Protein AF-A4V6W0-F1 (afdb_monomer_lite)

Structure (mmCIF, N/CA/C/O backbone):
data_AF-A4V6W0-F1
#
_entry.id   AF-A4V6W0-F1
#
loop_
_atom_site.group_PDB
_atom_site.id
_atom_site.type_symbol
_atom_site.label_atom_id
_atom_site.label_alt_id
_atom_site.label_comp_id
_atom_site.label_asym_id
_atom_site.label_entity_id
_atom_site.label_seq_id
_atom_site.pdbx_PDB_ins_code
_atom_site.Cartn_x
_atom_site.Cartn_y
_atom_site.Cartn_z
_atom_site.occupancy
_atom_site.B_iso_or_equiv
_atom_site.auth_seq_id
_atom_site.auth_comp_id
_atom_site.auth_asym_id
_atom_site.auth_atom_id
_atom_site.pdbx_PDB_model_num
ATOM 1 N N . MET A 1 1 ? 1.706 -52.912 -5.224 1.00 43.47 1 MET A N 1
ATOM 2 C CA . MET A 1 1 ? 2.266 -51.653 -5.755 1.00 43.47 1 MET A CA 1
ATOM 3 C C . MET A 1 1 ? 1.336 -50.528 -5.342 1.00 43.47 1 MET A C 1
ATOM 5 O O . MET A 1 1 ? 0.243 -50.449 -5.876 1.00 43.47 1 MET A O 1
ATOM 9 N N . TRP A 1 2 ? 1.715 -49.748 -4.331 1.00 37.03 2 TRP A N 1
ATOM 10 C CA . TRP A 1 2 ? 0.945 -48.593 -3.864 1.00 37.03 2 TRP A CA 1
ATOM 11 C C . TRP A 1 2 ? 1.655 -47.335 -4.356 1.00 37.03 2 TRP A C 1
ATOM 13 O O . TRP A 1 2 ? 2.766 -47.038 -3.924 1.00 37.03 2 TRP A O 1
ATOM 23 N N . THR A 1 3 ? 1.052 -46.632 -5.308 1.00 39.41 3 THR A N 1
ATOM 24 C CA . THR A 1 3 ? 1.526 -45.324 -5.761 1.00 39.41 3 THR A CA 1
ATOM 25 C C . THR A 1 3 ? 1.080 -44.274 -4.752 1.00 39.41 3 THR A C 1
ATOM 27 O O . THR A 1 3 ? -0.070 -43.840 -4.766 1.00 39.41 3 THR A O 1
ATOM 30 N N . ASN A 1 4 ? 1.996 -43.873 -3.869 1.00 40.19 4 ASN A N 1
ATOM 31 C CA . ASN A 1 4 ? 1.857 -42.661 -3.071 1.00 40.19 4 ASN A CA 1
ATOM 32 C C . ASN A 1 4 ? 1.902 -41.460 -4.026 1.00 40.19 4 ASN A C 1
ATOM 34 O O . ASN A 1 4 ? 2.975 -40.999 -4.412 1.00 40.19 4 ASN A O 1
ATOM 38 N N . GLN A 1 5 ? 0.733 -40.968 -4.439 1.00 42.72 5 GLN A N 1
ATOM 39 C CA . GLN A 1 5 ? 0.620 -39.644 -5.040 1.00 42.72 5 GLN A CA 1
ATOM 40 C C . GLN A 1 5 ? 0.857 -38.612 -3.935 1.00 42.72 5 GLN A C 1
ATOM 42 O O . GLN A 1 5 ? -0.051 -38.264 -3.179 1.00 42.72 5 GLN A O 1
ATOM 47 N N . MET A 1 6 ? 2.100 -38.139 -3.827 1.00 39.53 6 MET A N 1
ATOM 48 C CA . MET A 1 6 ? 2.385 -36.887 -3.137 1.00 39.53 6 MET A CA 1
ATOM 49 C C . MET A 1 6 ? 1.597 -35.787 -3.845 1.00 39.53 6 MET A C 1
ATOM 51 O O . MET A 1 6 ? 1.823 -35.501 -5.021 1.00 39.53 6 MET A O 1
ATOM 55 N N . ARG A 1 7 ? 0.635 -35.195 -3.135 1.00 40.84 7 ARG A N 1
ATOM 56 C CA . ARG A 1 7 ? 0.020 -33.942 -3.568 1.00 40.84 7 ARG A CA 1
ATOM 57 C C . ARG A 1 7 ? 1.113 -32.871 -3.567 1.00 40.84 7 ARG A C 1
ATOM 59 O O . ARG A 1 7 ? 1.885 -32.831 -2.607 1.00 40.84 7 ARG A O 1
ATOM 66 N N . PRO A 1 8 ? 1.193 -32.003 -4.585 1.00 39.22 8 PRO A N 1
ATOM 67 C CA . PRO A 1 8 ? 2.054 -30.840 -4.491 1.00 39.22 8 PRO A CA 1
ATOM 68 C C . PRO A 1 8 ? 1.569 -29.988 -3.315 1.00 39.22 8 PRO A C 1
ATOM 70 O O . PRO A 1 8 ? 0.385 -29.651 -3.227 1.00 39.22 8 PRO A O 1
ATOM 73 N N . PHE A 1 9 ? 2.488 -29.681 -2.399 1.00 37.94 9 PHE A N 1
ATOM 74 C CA . PHE A 1 9 ? 2.323 -28.590 -1.452 1.00 37.94 9 PHE A CA 1
ATOM 75 C C . PHE A 1 9 ? 1.941 -27.352 -2.269 1.00 37.94 9 PHE A C 1
ATOM 77 O O . PHE A 1 9 ? 2.711 -26.903 -3.117 1.00 37.94 9 PHE A O 1
ATOM 84 N N . ARG A 1 10 ? 0.729 -26.829 -2.057 1.00 35.62 10 ARG A N 1
ATOM 85 C CA . ARG A 1 10 ? 0.439 -25.440 -2.400 1.00 35.62 10 ARG A CA 1
ATOM 86 C C . ARG A 1 10 ? 1.380 -24.624 -1.530 1.00 35.62 10 ARG A C 1
ATOM 88 O O . ARG A 1 10 ? 1.158 -24.527 -0.329 1.00 35.62 10 ARG A O 1
ATOM 95 N N . THR A 1 11 ? 2.450 -24.110 -2.119 1.00 38.56 11 THR A N 1
ATOM 96 C CA . THR A 1 11 ? 3.189 -23.001 -1.533 1.00 38.56 11 THR A CA 1
ATOM 97 C C . THR A 1 11 ? 2.177 -21.871 -1.410 1.00 38.56 11 THR A C 1
ATOM 99 O O . THR A 1 11 ? 1.743 -21.310 -2.416 1.00 38.56 11 THR A O 1
ATOM 102 N N . GLU A 1 12 ? 1.694 -21.633 -0.196 1.00 42.03 12 GLU A N 1
ATOM 103 C CA . GLU A 1 12 ? 0.979 -20.411 0.128 1.00 42.03 12 GLU A CA 1
ATOM 104 C C . GLU A 1 12 ? 1.931 -19.268 -0.214 1.00 42.03 12 GLU A C 1
ATOM 106 O O . GLU A 1 12 ? 2.945 -19.073 0.449 1.00 42.03 12 GLU A O 1
ATOM 111 N N . ILE A 1 13 ? 1.641 -18.546 -1.294 1.00 39.81 13 ILE A N 1
ATOM 112 C CA . ILE A 1 13 ? 2.232 -17.233 -1.538 1.00 39.81 13 ILE A CA 1
ATOM 113 C C . ILE A 1 13 ? 1.480 -16.274 -0.605 1.00 39.81 13 ILE A C 1
ATOM 115 O O . ILE A 1 13 ? 0.678 -15.459 -1.042 1.00 39.81 13 ILE A O 1
ATOM 119 N N . SER A 1 14 ? 1.644 -16.452 0.704 1.00 58.53 14 SER A N 1
ATOM 120 C CA . SER A 1 14 ? 1.633 -15.303 1.600 1.00 58.53 14 SER A CA 1
ATOM 121 C C . SER A 1 14 ? 3.066 -14.796 1.606 1.00 58.53 14 SER A C 1
ATOM 123 O O . SER A 1 14 ?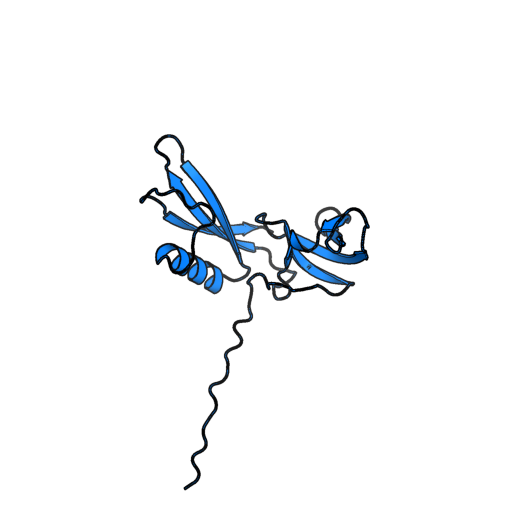 3.994 -15.596 1.505 1.00 58.53 14 SER A O 1
ATOM 125 N N . MET A 1 15 ? 3.212 -13.477 1.606 1.00 48.41 15 MET A N 1
ATOM 126 C CA . MET A 1 15 ? 4.209 -12.712 2.352 1.00 48.41 15 MET A CA 1
ATOM 127 C C . MET A 1 15 ? 4.352 -11.354 1.652 1.00 48.41 15 MET A C 1
ATOM 129 O O . MET A 1 15 ? 4.963 -11.261 0.592 1.00 48.41 15 MET A O 1
ATOM 133 N N . SER A 1 16 ? 3.787 -10.305 2.272 1.00 57.94 16 SER A N 1
ATOM 134 C CA . SER A 1 16 ? 4.069 -8.866 2.052 1.00 57.94 16 SER A CA 1
ATOM 135 C C . SER A 1 16 ? 3.342 -8.046 0.964 1.00 57.94 16 SER A C 1
ATOM 137 O O . SER A 1 16 ? 3.661 -6.863 0.806 1.00 57.94 16 SER A O 1
ATOM 139 N N . ALA A 1 17 ? 2.360 -8.600 0.248 1.00 61.75 17 ALA A N 1
ATOM 140 C CA . ALA A 1 17 ? 1.488 -7.827 -0.650 1.00 61.75 17 ALA A CA 1
ATOM 141 C C . ALA A 1 17 ? 0.164 -7.434 0.031 1.00 61.75 17 ALA A C 1
ATOM 143 O O . ALA A 1 17 ? -0.232 -8.047 1.023 1.00 61.75 17 ALA A O 1
ATOM 144 N N . HIS A 1 18 ? -0.540 -6.434 -0.515 1.00 77.00 18 HIS A N 1
ATOM 145 C CA . HIS A 1 18 ? -1.909 -6.148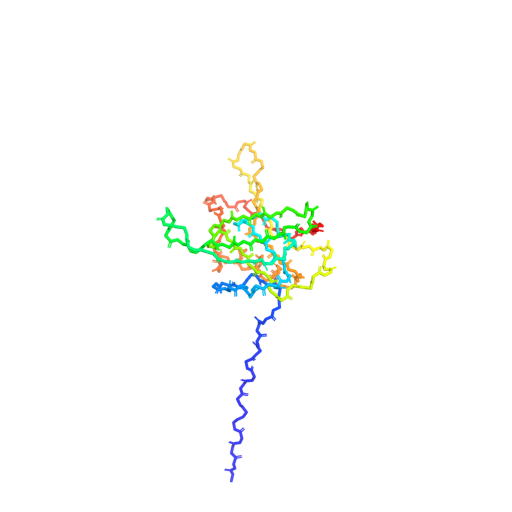 -0.079 1.00 77.00 18 HIS A CA 1
ATOM 146 C C . HIS A 1 18 ? -2.796 -7.383 -0.282 1.00 77.00 18 HIS A C 1
ATOM 148 O O . HIS A 1 18 ? -2.667 -8.079 -1.293 1.00 77.00 18 HIS A O 1
ATOM 154 N N . ILE A 1 19 ? -3.715 -7.637 0.649 1.00 76.50 19 ILE A N 1
ATOM 155 C CA . ILE A 1 19 ? -4.671 -8.744 0.528 1.00 76.50 19 ILE A CA 1
ATOM 156 C C . ILE A 1 19 ? -6.031 -8.182 0.092 1.00 76.50 19 ILE A C 1
ATOM 158 O O . ILE A 1 19 ? -6.642 -7.429 0.856 1.00 76.50 19 ILE A O 1
ATOM 162 N N . PRO A 1 20 ? -6.523 -8.522 -1.117 1.00 75.62 20 PRO A N 1
ATOM 163 C CA . PRO A 1 20 ? -7.864 -8.145 -1.551 1.00 75.62 20 PRO A CA 1
ATOM 164 C C . PRO A 1 20 ? -8.930 -8.681 -0.594 1.00 75.62 20 PRO A C 1
ATOM 166 O O . PRO A 1 20 ? -8.795 -9.785 -0.069 1.00 75.62 2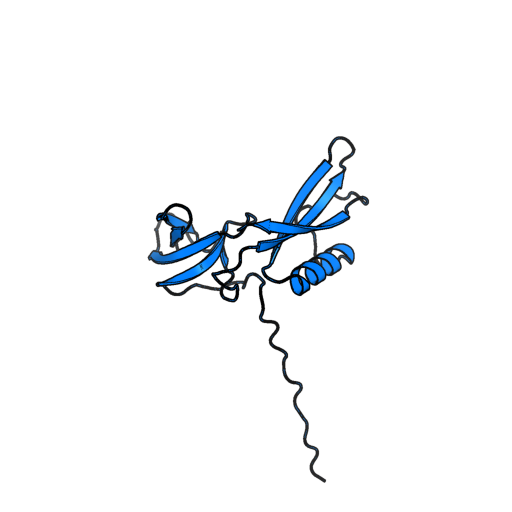0 PRO A O 1
ATOM 169 N N . ASP A 1 21 ? -9.987 -7.900 -0.377 1.00 81.56 21 ASP A N 1
ATOM 170 C CA . ASP A 1 21 ? -11.138 -8.255 0.467 1.00 81.56 21 ASP A CA 1
ATOM 171 C C . ASP A 1 21 ? -10.803 -8.577 1.938 1.00 81.56 21 ASP A C 1
ATOM 173 O O . ASP A 1 21 ? -11.652 -9.076 2.682 1.00 81.56 21 ASP A O 1
ATOM 177 N N . TYR A 1 22 ? -9.582 -8.275 2.397 1.00 89.81 22 TYR A N 1
ATOM 178 C CA . TYR A 1 22 ? -9.227 -8.429 3.800 1.00 89.81 22 TYR A CA 1
ATOM 179 C C . TYR A 1 22 ? -9.954 -7.389 4.649 1.00 89.81 22 TYR A C 1
ATOM 181 O O . TYR A 1 22 ? -9.810 -6.185 4.448 1.00 89.81 22 TYR A O 1
ATOM 189 N N . ARG A 1 23 ? -10.704 -7.868 5.642 1.00 93.69 23 ARG A N 1
ATOM 190 C CA . ARG A 1 23 ? -11.349 -7.037 6.657 1.00 93.69 23 ARG A CA 1
ATOM 191 C C . ARG A 1 23 ? -10.620 -7.226 7.990 1.00 93.69 23 ARG A C 1
ATOM 193 O O . ARG A 1 23 ? -10.806 -8.275 8.611 1.00 93.69 23 ARG A O 1
ATOM 200 N N . PRO A 1 24 ? -9.817 -6.248 8.443 1.00 95.38 24 PRO A N 1
ATOM 201 C CA . PRO A 1 24 ? -9.138 -6.345 9.729 1.00 95.38 24 PRO A CA 1
ATOM 202 C C . PRO A 1 24 ? -10.112 -6.591 10.905 1.00 95.38 24 PRO A C 1
ATOM 204 O O . PRO A 1 24 ? -11.243 -6.098 10.903 1.00 95.38 24 PRO A O 1
ATOM 207 N N . PRO A 1 25 ? -9.721 -7.343 11.945 1.00 96.56 25 PRO A N 1
ATOM 208 C CA . PRO A 1 25 ? -10.436 -7.352 13.206 1.00 96.56 25 PRO A CA 1
ATOM 209 C C . PRO A 1 25 ? -10.174 -6.059 13.991 1.00 96.56 25 PRO A C 1
ATOM 211 O O . PRO A 1 25 ? -9.084 -5.487 13.952 1.00 96.56 25 PRO A O 1
ATOM 214 N N . VAL A 1 26 ? -11.172 -5.633 14.768 1.00 97.69 26 VAL A N 1
ATOM 215 C CA . VAL A 1 26 ? -11.008 -4.547 15.746 1.00 97.69 26 VAL A CA 1
ATOM 216 C C . VAL A 1 26 ? -9.919 -4.928 16.752 1.00 97.69 26 VAL A C 1
ATOM 218 O O . VAL A 1 26 ? -9.885 -6.055 17.246 1.00 97.69 26 VAL A O 1
ATOM 221 N N . GLY A 1 27 ? -9.030 -3.984 17.044 1.00 97.00 27 GLY A N 1
ATOM 222 C CA . GLY A 1 27 ? -7.849 -4.163 17.881 1.00 97.00 27 GLY A CA 1
ATOM 223 C C . GLY A 1 27 ? -6.600 -4.624 17.125 1.00 97.00 27 GLY A C 1
ATOM 224 O O . GLY A 1 27 ? -5.529 -4.662 17.729 1.00 97.00 27 GLY A O 1
ATOM 225 N N . GLN A 1 28 ? -6.686 -4.957 15.830 1.00 97.12 28 GLN A N 1
ATOM 226 C CA . GLN A 1 28 ? -5.491 -5.259 15.041 1.00 97.12 28 GLN A CA 1
ATOM 227 C C . GLN A 1 28 ? -4.712 -3.979 14.735 1.00 97.12 28 GLN A C 1
ATOM 229 O O . GLN A 1 28 ? -5.278 -2.990 14.267 1.00 97.12 28 GLN A O 1
ATOM 234 N N . THR A 1 29 ? -3.398 -4.045 14.932 1.00 97.00 29 THR A N 1
ATOM 235 C CA . THR A 1 29 ? -2.448 -3.068 14.402 1.00 97.00 29 THR A CA 1
ATOM 236 C C . THR A 1 29 ? -1.802 -3.638 13.147 1.00 97.00 29 THR A C 1
ATOM 238 O O . THR A 1 29 ? -1.298 -4.761 13.180 1.00 97.00 29 THR A O 1
ATOM 241 N N . LEU A 1 30 ? -1.841 -2.894 12.044 1.00 96.75 30 LEU A N 1
ATOM 242 C CA . LEU A 1 30 ? -1.274 -3.311 10.762 1.00 96.75 30 LEU A CA 1
ATOM 243 C C . LEU A 1 30 ? -0.903 -2.100 9.895 1.00 96.75 30 LEU A C 1
ATOM 245 O O . LEU A 1 30 ? -1.304 -0.973 10.186 1.00 96.75 30 LEU A O 1
ATOM 249 N N . PHE A 1 31 ? -0.183 -2.342 8.801 1.00 96.69 31 PHE A N 1
ATOM 250 C CA . PHE A 1 31 ? 0.014 -1.331 7.766 1.00 96.69 31 PHE A CA 1
ATOM 251 C C . PHE A 1 31 ? -1.213 -1.224 6.857 1.00 96.69 31 PHE A C 1
ATOM 253 O O . PHE A 1 31 ? -1.753 -2.229 6.385 1.00 96.69 31 PHE A O 1
ATOM 260 N N . MET A 1 32 ? -1.624 0.007 6.576 1.00 95.44 32 MET A N 1
ATOM 261 C CA . MET A 1 32 ? -2.748 0.345 5.712 1.00 95.44 32 MET A CA 1
ATOM 262 C C . MET A 1 32 ? -2.341 1.468 4.757 1.00 95.44 32 MET A C 1
ATOM 264 O O . MET A 1 32 ? -1.741 2.448 5.179 1.00 95.44 32 MET A O 1
ATOM 268 N N . GLY A 1 33 ? -2.668 1.336 3.473 1.00 93.50 33 GLY A N 1
ATOM 269 C CA . GLY A 1 33 ? -2.486 2.393 2.473 1.00 93.50 33 GLY A CA 1
ATOM 270 C C . GLY A 1 33 ? -3.834 2.921 2.002 1.00 93.50 33 GLY A C 1
ATOM 271 O O . GLY A 1 33 ? -4.736 2.131 1.719 1.00 93.50 33 GLY A O 1
ATOM 272 N N . HIS A 1 34 ? -3.981 4.241 1.909 1.00 91.56 34 HIS A N 1
ATOM 273 C CA . HIS A 1 34 ? -5.156 4.857 1.299 1.00 91.56 34 HIS A CA 1
ATOM 274 C C . HIS A 1 34 ? -4.975 4.879 -0.218 1.00 91.56 34 HIS A C 1
ATOM 276 O O . HIS A 1 34 ? -4.057 5.506 -0.728 1.00 91.56 34 HIS A O 1
ATOM 282 N N . MET A 1 35 ? -5.840 4.182 -0.952 1.00 86.56 35 MET A N 1
ATOM 283 C CA . MET A 1 35 ? -5.789 4.031 -2.404 1.00 86.56 35 MET A CA 1
ATOM 284 C C . MET A 1 35 ? -4.412 3.558 -2.891 1.00 86.56 35 MET A C 1
ATOM 286 O O . MET A 1 35 ? -4.116 2.362 -2.949 1.00 86.56 35 MET A O 1
ATOM 290 N N . ASN A 1 36 ? -3.582 4.510 -3.287 1.00 83.75 36 ASN A N 1
ATOM 291 C CA . ASN A 1 36 ? -2.285 4.311 -3.899 1.00 83.75 36 ASN A CA 1
ATOM 292 C C . ASN A 1 36 ? -1.168 5.002 -3.131 1.00 83.75 36 ASN A C 1
ATOM 294 O O . ASN A 1 36 ? -0.041 4.954 -3.595 1.00 83.75 36 ASN A O 1
ATOM 298 N N . ASP A 1 37 ? -1.500 5.606 -1.996 1.00 90.19 37 ASP A N 1
ATOM 299 C CA . ASP A 1 37 ? -0.563 6.289 -1.130 1.00 90.19 37 ASP A CA 1
ATOM 300 C C . ASP A 1 37 ? 0.288 5.262 -0.375 1.00 90.19 37 ASP A C 1
ATOM 302 O O . ASP A 1 37 ? -0.100 4.095 -0.187 1.00 90.19 37 ASP A O 1
ATOM 306 N N . GLN A 1 38 ? 1.440 5.728 0.095 1.00 93.94 38 GLN A N 1
ATOM 307 C CA . GLN A 1 38 ? 2.343 4.949 0.923 1.00 93.94 38 GLN A CA 1
ATOM 308 C C . GLN A 1 38 ? 1.615 4.363 2.154 1.00 93.94 38 GLN A C 1
ATOM 310 O O . GLN A 1 38 ? 0.862 5.077 2.828 1.00 93.94 38 GLN A O 1
ATOM 315 N N . PRO A 1 39 ? 1.813 3.070 2.478 1.00 95.12 39 PRO A N 1
ATOM 316 C CA . PRO A 1 39 ? 1.228 2.472 3.669 1.00 95.12 39 PRO A CA 1
ATOM 317 C C . PRO A 1 39 ? 1.771 3.092 4.958 1.00 95.12 39 PRO A C 1
ATOM 319 O O . PRO A 1 39 ? 2.968 3.333 5.078 1.00 95.12 39 PRO A O 1
ATOM 322 N N . TYR A 1 40 ? 0.904 3.249 5.953 1.00 94.81 40 TYR A N 1
ATOM 323 C CA . TYR A 1 40 ? 1.248 3.712 7.296 1.00 94.81 40 TYR A CA 1
ATOM 324 C C . TYR A 1 40 ? 0.618 2.811 8.361 1.00 94.81 40 TYR A C 1
ATOM 326 O O . TYR A 1 40 ? -0.347 2.085 8.104 1.00 94.81 40 TYR A O 1
ATOM 334 N N . LEU A 1 41 ? 1.196 2.821 9.562 1.00 96.06 41 LEU A N 1
ATOM 335 C CA . LEU A 1 41 ? 0.750 1.966 10.657 1.00 96.06 41 LEU A CA 1
ATOM 336 C C . LEU A 1 41 ? -0.524 2.527 11.301 1.00 96.06 41 LEU A C 1
ATOM 338 O O . LEU A 1 41 ? -0.586 3.705 11.671 1.00 96.06 41 LEU A O 1
ATOM 342 N N . VAL A 1 42 ? -1.530 1.671 11.464 1.00 97.31 42 VAL A N 1
ATOM 343 C CA . VAL A 1 42 ? -2.801 2.014 12.109 1.00 97.31 42 VAL A CA 1
ATOM 344 C C . VAL A 1 42 ? -3.223 0.945 13.101 1.00 97.31 42 VAL A C 1
ATOM 346 O O . VAL A 1 42 ? -2.887 -0.227 12.938 1.00 97.31 42 VAL A O 1
ATOM 349 N N . SER A 1 43 ? -4.016 1.339 14.094 1.00 97.75 43 SER A N 1
ATOM 350 C CA . SER A 1 43 ? -4.782 0.420 14.933 1.00 97.75 43 SER A CA 1
ATOM 351 C C . SER A 1 43 ? -6.263 0.535 14.601 1.00 97.75 43 SER A C 1
ATOM 353 O O . SER A 1 43 ? -6.822 1.629 14.625 1.00 97.75 43 SER A O 1
ATOM 355 N N . VAL A 1 44 ? -6.906 -0.581 14.274 1.00 97.88 44 VAL A N 1
ATOM 356 C CA . VAL A 1 44 ? -8.327 -0.610 13.915 1.00 97.88 44 VAL A CA 1
ATOM 357 C C . VAL A 1 44 ? -9.172 -0.527 15.177 1.00 97.88 44 VAL A C 1
ATOM 359 O O . VAL A 1 44 ? -9.074 -1.384 16.054 1.00 97.88 44 VAL A O 1
ATOM 362 N N . THR A 1 45 ? -10.024 0.487 15.273 1.00 97.69 45 THR A N 1
ATOM 363 C CA . THR A 1 45 ? -10.804 0.777 16.483 1.00 97.69 45 THR A CA 1
ATOM 364 C C . THR A 1 45 ? -12.268 0.384 16.353 1.00 97.69 45 THR A C 1
ATOM 366 O O . THR A 1 45 ? -12.915 0.120 17.367 1.00 97.69 45 THR A O 1
ATOM 369 N N . GLY A 1 46 ? -12.793 0.275 15.133 1.00 97.69 46 GLY A N 1
ATOM 370 C CA . GLY A 1 46 ? -14.208 0.003 14.948 1.00 97.69 46 GLY A CA 1
ATOM 371 C C . GLY A 1 46 ? -14.649 -0.070 13.497 1.00 97.69 46 GLY A C 1
ATOM 372 O O . GLY A 1 46 ? -13.870 0.097 12.560 1.00 97.69 46 GLY A O 1
ATOM 373 N N . TYR A 1 47 ? -15.940 -0.338 13.346 1.00 97.31 47 TYR A N 1
ATOM 374 C CA . TYR A 1 47 ? -16.647 -0.316 12.077 1.00 97.31 47 TYR A CA 1
ATOM 375 C C . TYR A 1 47 ? -18.059 0.191 12.316 1.00 97.31 47 TYR A C 1
ATOM 377 O O . TYR A 1 47 ? -18.695 -0.180 13.307 1.00 97.31 47 TYR A O 1
ATOM 385 N N . HIS A 1 48 ? -18.582 0.971 11.380 1.00 95.44 48 HIS A N 1
ATOM 386 C CA . HIS A 1 48 ? -19.984 1.360 11.393 1.00 95.44 48 HIS A CA 1
ATOM 387 C C . HIS A 1 48 ? -20.547 1.439 9.974 1.00 95.44 48 HIS A C 1
ATOM 389 O O . HIS A 1 48 ? -19.825 1.518 8.982 1.00 95.44 48 HIS A O 1
ATOM 395 N N . HIS A 1 49 ? -21.873 1.405 9.878 1.00 94.25 49 HIS A N 1
ATOM 396 C CA . HIS A 1 49 ? -22.580 1.709 8.641 1.00 94.25 49 HIS A CA 1
ATOM 397 C C . HIS A 1 49 ? -23.173 3.109 8.754 1.00 94.25 49 HIS A C 1
ATOM 399 O O . HIS A 1 49 ? -23.996 3.369 9.631 1.00 94.25 49 HIS A O 1
ATOM 405 N N . ASP A 1 50 ? -22.759 4.001 7.860 1.00 88.31 50 ASP A N 1
ATOM 406 C CA . ASP A 1 50 ? -23.359 5.321 7.710 1.00 88.31 50 ASP A CA 1
ATOM 407 C C . ASP A 1 50 ? -24.362 5.274 6.546 1.00 88.31 50 ASP A C 1
ATOM 409 O O . ASP A 1 50 ? -23.965 4.953 5.425 1.00 88.31 50 ASP A O 1
ATOM 413 N N . PRO A 1 51 ? -25.647 5.610 6.764 1.00 91.56 51 PRO A N 1
ATOM 414 C CA . PRO A 1 51 ? -26.679 5.568 5.726 1.00 91.56 51 PRO A CA 1
ATOM 415 C C . PRO A 1 51 ? -26.386 6.407 4.472 1.00 91.56 51 PRO A C 1
ATOM 417 O O . PRO A 1 51 ? -27.035 6.217 3.445 1.00 91.56 51 PRO A O 1
ATOM 420 N N . ARG A 1 52 ? -25.453 7.362 4.548 1.00 91.56 52 ARG A N 1
ATOM 421 C CA . ARG A 1 52 ? -25.041 8.209 3.419 1.00 91.56 52 ARG A CA 1
ATOM 422 C C . ARG A 1 52 ? -24.100 7.490 2.456 1.00 91.56 52 ARG A C 1
ATOM 424 O O . ARG A 1 52 ? -23.971 7.922 1.312 1.00 91.56 52 ARG A O 1
ATOM 431 N N . PHE A 1 53 ? -23.455 6.414 2.899 1.00 88.62 53 PHE A N 1
ATOM 432 C CA . PHE A 1 53 ? -22.496 5.649 2.115 1.00 88.62 53 PHE A CA 1
ATOM 433 C C . PHE A 1 53 ? -23.010 4.228 1.887 1.00 88.62 53 PHE A C 1
ATOM 435 O O . PHE A 1 53 ? -23.670 3.625 2.726 1.00 88.62 53 PHE A O 1
ATOM 442 N N . THR A 1 54 ? -22.704 3.667 0.718 1.00 88.50 54 THR A N 1
ATOM 443 C CA . THR A 1 54 ? -23.096 2.285 0.382 1.00 88.50 54 THR A CA 1
ATOM 444 C C . THR A 1 54 ? -22.148 1.243 0.970 1.00 88.50 54 THR A C 1
ATOM 446 O O . THR A 1 54 ? -22.432 0.047 0.913 1.00 88.50 54 THR A O 1
ATOM 449 N N . LYS A 1 55 ? -21.009 1.690 1.502 1.00 89.50 55 LYS A N 1
ATOM 450 C CA . LYS A 1 55 ? -19.910 0.858 1.983 1.00 89.50 55 LYS A CA 1
ATOM 451 C C . LYS A 1 55 ? -19.742 1.027 3.485 1.00 89.50 55 LYS A C 1
ATOM 453 O O . LYS A 1 55 ? -19.965 2.114 4.022 1.00 89.50 55 LYS A O 1
ATOM 458 N N . GLU A 1 56 ? -19.335 -0.055 4.141 1.00 94.06 56 GLU A N 1
ATOM 459 C CA . GLU A 1 56 ? -18.949 -0.035 5.550 1.00 94.06 56 GLU A CA 1
ATOM 460 C C . GLU A 1 56 ? -17.821 0.981 5.765 1.00 94.06 56 GLU A C 1
ATOM 462 O O . GLU A 1 56 ? -16.901 1.098 4.950 1.00 94.06 56 GLU A O 1
ATOM 467 N N . GLN A 1 57 ? -17.920 1.731 6.857 1.00 95.88 57 GLN A N 1
ATOM 468 C CA . GLN A 1 57 ? -16.877 2.644 7.290 1.00 95.88 57 GLN A CA 1
ATOM 469 C C . GLN A 1 57 ? -15.966 1.914 8.275 1.00 95.88 57 GLN A C 1
ATOM 471 O O . GLN A 1 57 ? -16.448 1.234 9.186 1.00 95.88 57 GLN A O 1
ATOM 476 N N . ILE A 1 58 ? -14.658 2.053 8.084 1.00 97.12 58 ILE A N 1
ATOM 477 C CA . ILE A 1 58 ? -13.641 1.612 9.037 1.00 97.12 58 ILE A CA 1
ATOM 478 C C . ILE A 1 58 ? -13.248 2.790 9.922 1.00 97.12 58 ILE A C 1
ATOM 480 O O . ILE A 1 58 ? -13.022 3.888 9.419 1.00 97.12 58 ILE A O 1
ATOM 484 N N . GLU A 1 59 ? -13.134 2.544 11.223 1.00 97.50 59 GLU A N 1
ATOM 485 C CA . GLU A 1 59 ? -12.558 3.473 12.192 1.00 97.50 59 GLU A CA 1
ATOM 486 C C . GLU A 1 59 ? -11.176 2.972 12.606 1.00 97.50 59 GLU A C 1
ATOM 488 O O . GLU A 1 59 ? -10.981 1.780 12.878 1.00 97.50 59 GLU A O 1
ATOM 493 N N . PHE A 1 60 ? -10.205 3.877 12.649 1.00 97.44 60 PHE A N 1
ATOM 494 C CA . PHE A 1 60 ? -8.833 3.542 13.003 1.00 97.44 60 PHE A CA 1
ATOM 495 C C . PHE A 1 60 ? -8.114 4.717 13.656 1.00 97.44 60 PHE A C 1
ATOM 497 O O . PHE A 1 60 ? -8.455 5.876 13.439 1.00 97.44 60 PHE A O 1
ATOM 504 N N . THR A 1 61 ? -7.080 4.419 14.432 1.00 97.69 61 THR A N 1
ATOM 505 C CA . THR A 1 61 ? -6.131 5.406 14.945 1.00 97.69 61 THR A CA 1
ATOM 506 C C . THR A 1 61 ? -4.829 5.294 14.171 1.00 97.69 61 THR A C 1
ATOM 508 O O . THR A 1 61 ?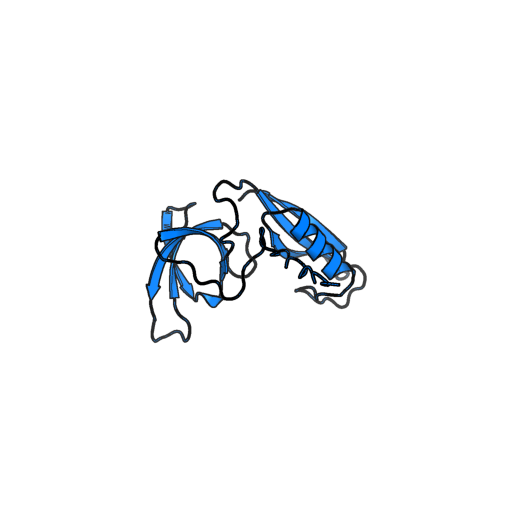 -4.228 4.217 14.148 1.00 97.69 61 THR A O 1
ATOM 511 N N . ALA A 1 62 ? -4.383 6.381 13.541 1.00 93.88 62 ALA A N 1
ATOM 512 C CA . ALA A 1 62 ? -3.089 6.384 12.872 1.00 93.88 62 ALA A CA 1
ATOM 513 C C . ALA A 1 62 ? -1.969 6.509 13.914 1.00 93.88 62 ALA A C 1
ATOM 515 O O . ALA A 1 62 ? -2.031 7.326 14.833 1.00 93.88 62 ALA A O 1
ATOM 516 N N . CYS A 1 63 ? -0.953 5.651 13.828 1.00 88.62 63 CYS A N 1
ATOM 517 C CA . CYS A 1 63 ? 0.090 5.589 14.854 1.00 88.62 63 CYS A CA 1
ATOM 518 C C . CYS A 1 63 ? 1.037 6.799 14.817 1.00 88.62 63 CYS A C 1
ATOM 520 O O . CYS A 1 63 ? 1.696 7.081 15.815 1.00 88.62 63 CYS A O 1
ATOM 522 N N . ASN A 1 64 ? 1.104 7.510 13.689 1.00 86.31 64 ASN A N 1
ATOM 523 C CA . ASN A 1 64 ? 1.957 8.683 13.497 1.00 86.31 64 ASN A CA 1
ATOM 524 C C . ASN A 1 64 ? 1.415 9.950 14.184 1.00 86.31 64 ASN A C 1
ATOM 526 O O . ASN A 1 64 ? 2.206 10.753 14.674 1.00 86.31 64 ASN A O 1
ATOM 530 N N . ASP A 1 65 ? 0.094 10.136 14.233 1.00 89.56 65 ASP A N 1
ATOM 531 C CA . ASP A 1 65 ? -0.555 11.326 14.801 1.00 89.56 65 ASP A CA 1
ATOM 532 C C . ASP A 1 65 ? -1.426 11.030 16.038 1.00 89.56 65 ASP A C 1
ATOM 534 O O . ASP A 1 65 ? -1.833 11.954 16.752 1.00 89.56 65 ASP A O 1
ATOM 538 N N . GLY A 1 66 ? -1.702 9.751 16.315 1.00 90.50 66 GLY A N 1
ATOM 539 C CA . GLY A 1 66 ? -2.569 9.297 17.401 1.00 90.50 66 GLY A CA 1
ATOM 540 C C . GLY A 1 66 ? -4.036 9.709 17.240 1.00 90.50 66 GLY A C 1
ATOM 541 O O . GLY A 1 66 ? -4.811 9.575 18.189 1.00 90.50 66 GLY A O 1
ATOM 542 N N . GLN A 1 67 ? -4.428 10.232 16.077 1.00 92.62 67 GLN A N 1
ATOM 543 C CA . GLN A 1 67 ? -5.776 10.707 15.805 1.00 92.62 67 GLN A CA 1
ATOM 544 C C . GLN A 1 67 ? -6.663 9.575 15.315 1.00 92.62 67 GLN A C 1
ATOM 546 O O . GLN A 1 67 ? -6.220 8.642 14.645 1.00 92.62 67 GLN A O 1
ATOM 551 N N . THR A 1 68 ? -7.945 9.675 15.659 1.00 93.81 68 THR A N 1
ATOM 552 C CA . THR A 1 68 ? -8.965 8.761 15.148 1.00 93.81 68 THR A CA 1
ATOM 553 C C . THR A 1 68 ? -9.484 9.276 13.816 1.00 93.81 68 THR A C 1
ATOM 555 O O . THR A 1 68 ? -9.885 10.433 13.699 1.00 93.81 68 THR A O 1
ATOM 558 N N . HIS A 1 69 ? -9.514 8.386 12.837 1.00 95.06 69 HIS A N 1
ATOM 559 C CA . HIS A 1 69 ? -9.956 8.625 11.475 1.00 95.06 69 HIS A CA 1
ATOM 560 C C . HIS A 1 69 ? -11.072 7.642 11.118 1.00 95.06 69 HIS A C 1
ATOM 562 O O . HIS A 1 69 ? -11.202 6.575 11.722 1.00 95.06 69 HIS A O 1
ATOM 568 N N . SER A 1 70 ? -11.880 8.006 10.123 1.00 94.50 70 SER A N 1
ATOM 569 C CA . SER A 1 70 ? -12.919 7.138 9.569 1.00 94.50 70 SER A CA 1
ATOM 570 C C . SER A 1 70 ? -13.069 7.373 8.073 1.00 94.50 70 SER A C 1
ATOM 572 O O . SER A 1 70 ? -13.086 8.522 7.632 1.00 94.50 70 SER A O 1
ATOM 574 N N . SER A 1 71 ? -13.210 6.302 7.293 1.00 93.94 71 SER A N 1
ATOM 575 C CA . SER A 1 71 ? -13.498 6.378 5.854 1.00 93.94 71 SER A CA 1
ATOM 576 C C . SER A 1 71 ? -14.063 5.052 5.328 1.00 93.94 71 SER A C 1
ATOM 578 O O . SER A 1 71 ? -14.167 4.073 6.068 1.00 93.94 71 SER A O 1
ATOM 580 N N . SER A 1 72 ? -14.437 5.013 4.049 1.00 93.75 72 SER A N 1
ATOM 581 C CA . SER A 1 72 ? -14.982 3.812 3.409 1.00 93.75 72 SER A CA 1
ATOM 582 C C . SER A 1 72 ? -13.898 2.746 3.269 1.00 93.75 72 SER A C 1
ATOM 584 O O . SER A 1 72 ? -12.804 3.027 2.781 1.00 93.75 72 SER A O 1
ATOM 586 N N . ILE A 1 73 ? -14.195 1.522 3.711 1.00 93.12 73 ILE A N 1
ATOM 587 C CA . ILE A 1 73 ? -13.205 0.437 3.800 1.00 93.12 73 ILE A CA 1
ATOM 588 C C . ILE A 1 73 ? -12.586 0.066 2.441 1.00 93.12 73 ILE A C 1
ATOM 590 O O . ILE A 1 73 ? -11.426 -0.327 2.375 1.00 93.12 73 ILE A O 1
ATOM 594 N N . ASP A 1 74 ? -13.335 0.227 1.351 1.00 90.94 74 ASP A N 1
ATOM 595 C CA . ASP A 1 74 ? -12.920 -0.107 -0.015 1.00 90.94 74 ASP A CA 1
ATOM 596 C C . ASP A 1 74 ? -11.908 0.876 -0.619 1.00 90.94 74 ASP A C 1
ATOM 598 O O . ASP A 1 74 ? -11.338 0.602 -1.674 1.00 90.94 74 ASP A O 1
ATOM 602 N N . LEU A 1 75 ? -11.647 1.993 0.060 1.00 92.31 75 LEU A N 1
ATOM 603 C CA . LEU A 1 75 ? -10.582 2.924 -0.301 1.00 92.31 75 LEU A CA 1
ATOM 604 C C . LEU A 1 75 ? -9.217 2.486 0.231 1.00 92.31 75 LEU A C 1
ATOM 606 O O . LEU A 1 75 ? -8.221 3.130 -0.089 1.00 92.31 75 LEU A O 1
ATOM 610 N N . PHE A 1 76 ? -9.138 1.427 1.038 1.00 93.38 76 PHE A N 1
ATOM 611 C CA . PHE A 1 76 ? -7.899 1.023 1.690 1.00 93.38 76 PHE A CA 1
ATOM 612 C C . PHE A 1 76 ? -7.346 -0.298 1.168 1.00 93.38 76 PHE A C 1
ATOM 614 O O . PHE A 1 76 ? -8.067 -1.239 0.840 1.00 93.38 76 PHE A O 1
ATOM 621 N N . LYS A 1 77 ? -6.016 -0.370 1.148 1.00 93.50 77 LYS A N 1
ATOM 622 C CA . LYS A 1 77 ? -5.245 -1.601 0.988 1.00 93.50 77 LYS A CA 1
ATOM 623 C C . LYS A 1 77 ? -4.669 -1.985 2.342 1.00 93.50 77 LYS A C 1
ATOM 625 O O . LYS A 1 77 ? -4.034 -1.159 2.997 1.00 93.50 77 LYS A O 1
ATOM 630 N N . PHE A 1 78 ? -4.857 -3.237 2.738 1.00 94.69 78 PHE A N 1
ATOM 631 C CA . PHE A 1 78 ? -4.392 -3.756 4.022 1.00 94.69 78 PHE A CA 1
ATOM 632 C C . PHE A 1 78 ? -3.238 -4.738 3.831 1.00 94.69 78 PHE A C 1
ATOM 634 O O . PHE A 1 78 ? -3.278 -5.581 2.931 1.00 94.69 78 PHE A O 1
ATOM 641 N N . TYR A 1 79 ? -2.243 -4.653 4.713 1.00 94.94 79 TYR A N 1
ATOM 642 C CA . TYR A 1 79 ? -1.045 -5.493 4.709 1.00 94.94 79 TYR A CA 1
ATOM 643 C C . TYR A 1 79 ? -0.940 -6.244 6.049 1.00 94.94 79 TYR A C 1
ATOM 645 O O . TYR A 1 79 ? -0.101 -5.905 6.883 1.00 94.94 79 TYR A O 1
ATOM 653 N N . PRO A 1 80 ? -1.815 -7.234 6.310 1.00 93.50 80 PRO A N 1
ATOM 654 C CA . PRO A 1 80 ? -1.887 -7.895 7.617 1.00 93.50 80 PRO A CA 1
ATOM 655 C C . PRO A 1 80 ? -0.656 -8.744 7.949 1.00 93.50 80 PRO A C 1
ATOM 657 O O . PRO A 1 80 ? -0.376 -8.961 9.124 1.00 93.50 80 PRO A O 1
ATOM 660 N N . ASP A 1 81 ? 0.078 -9.183 6.926 1.00 91.19 81 ASP A N 1
ATOM 661 C CA . ASP A 1 81 ? 1.285 -10.002 7.069 1.00 91.19 81 ASP A CA 1
ATOM 662 C C . ASP A 1 81 ? 2.572 -9.154 7.101 1.00 91.19 81 ASP A C 1
ATOM 664 O O . ASP A 1 81 ? 3.672 -9.700 7.191 1.00 91.19 81 ASP A O 1
ATOM 668 N N . ALA A 1 82 ? 2.466 -7.823 6.986 1.00 93.19 82 ALA A N 1
ATOM 669 C CA . ALA A 1 82 ? 3.623 -6.939 7.080 1.00 93.19 82 ALA A CA 1
ATOM 670 C C . ALA A 1 82 ? 4.107 -6.847 8.541 1.00 93.19 82 ALA A C 1
ATOM 672 O O . ALA A 1 82 ? 3.290 -6.594 9.433 1.00 93.19 82 ALA A O 1
ATOM 673 N N . PRO A 1 83 ? 5.417 -7.007 8.816 1.00 92.75 83 PRO A N 1
ATOM 674 C CA . PRO A 1 83 ? 5.953 -6.824 10.162 1.00 92.75 83 PRO A CA 1
ATOM 675 C C . PRO A 1 83 ? 5.699 -5.395 10.648 1.00 92.75 83 PRO A C 1
ATOM 677 O O . PRO A 1 83 ? 6.112 -4.451 9.981 1.00 92.75 83 PRO A O 1
ATOM 680 N N . ILE A 1 84 ? 5.036 -5.221 11.794 1.00 93.06 84 ILE A N 1
ATOM 681 C CA . ILE A 1 84 ? 4.651 -3.899 12.335 1.00 93.06 84 ILE A CA 1
ATOM 682 C C . ILE A 1 84 ? 5.842 -2.996 12.692 1.00 93.06 84 ILE A C 1
ATOM 684 O O . ILE A 1 84 ? 5.673 -1.794 12.864 1.00 93.06 84 ILE A O 1
ATOM 688 N N . ASP A 1 85 ? 7.032 -3.575 12.827 1.00 92.44 85 ASP A N 1
ATOM 689 C CA . ASP A 1 85 ? 8.307 -2.908 13.087 1.00 92.44 85 ASP A CA 1
ATOM 690 C C . ASP A 1 85 ? 9.118 -2.645 11.805 1.00 92.44 85 ASP A C 1
ATOM 692 O O . ASP A 1 85 ? 10.274 -2.219 11.874 1.00 92.44 85 ASP A O 1
ATOM 696 N N . SER A 1 86 ? 8.520 -2.880 10.631 1.00 93.44 86 SER A N 1
ATOM 697 C CA . SER A 1 86 ? 9.128 -2.549 9.342 1.00 93.44 86 SER A CA 1
ATOM 698 C C . SER A 1 86 ? 9.437 -1.060 9.274 1.00 93.44 86 SER A C 1
ATOM 700 O O . SER A 1 86 ? 8.556 -0.227 9.448 1.00 93.44 86 SER A O 1
ATOM 702 N N . GLN A 1 87 ? 10.693 -0.734 8.977 1.00 93.81 87 GLN A N 1
ATOM 703 C CA . GLN A 1 87 ? 11.149 0.649 8.786 1.00 93.81 87 GLN A CA 1
ATOM 704 C C . GLN A 1 87 ? 11.089 1.094 7.327 1.00 93.81 87 GLN A C 1
ATOM 706 O O . GLN A 1 87 ? 11.282 2.271 7.033 1.00 93.81 87 GLN A O 1
ATOM 711 N N . PHE A 1 88 ? 10.879 0.146 6.412 1.00 95.00 88 PHE A N 1
ATOM 712 C CA . PHE A 1 88 ? 10.952 0.389 4.983 1.00 95.00 88 PHE A CA 1
ATOM 713 C C . PHE A 1 88 ? 9.823 -0.305 4.234 1.00 95.00 88 PHE A C 1
ATOM 715 O O . PHE A 1 88 ? 9.361 -1.378 4.625 1.00 95.00 88 PHE A O 1
ATOM 722 N N . VAL A 1 89 ? 9.465 0.288 3.102 1.00 96.31 89 VAL A N 1
ATOM 723 C CA . VAL A 1 89 ? 8.5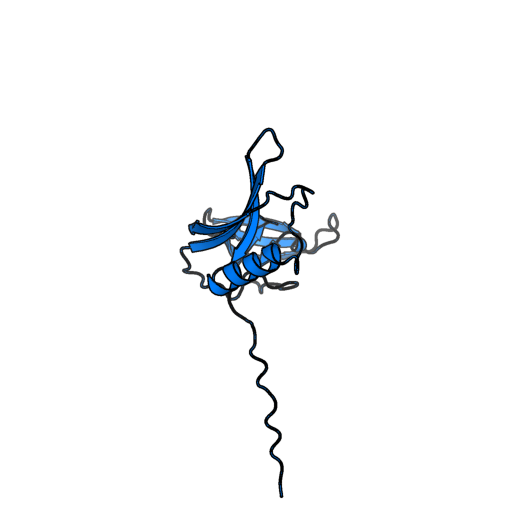89 -0.282 2.084 1.00 96.31 89 VAL A CA 1
ATOM 724 C C . VAL A 1 89 ? 9.277 -0.194 0.722 1.00 96.31 89 VAL A C 1
ATOM 726 O O . VAL A 1 89 ? 10.052 0.724 0.447 1.00 96.31 89 VAL A O 1
ATOM 729 N N . PHE A 1 90 ? 9.009 -1.169 -0.137 1.00 96.56 90 PHE A N 1
ATOM 730 C CA . PHE A 1 90 ? 9.453 -1.192 -1.523 1.00 96.56 90 PHE A CA 1
ATOM 731 C C . PHE A 1 90 ? 8.332 -0.658 -2.412 1.00 96.56 90 PHE A C 1
ATOM 733 O O . PHE A 1 90 ? 7.258 -1.256 -2.484 1.00 96.56 90 PHE A O 1
ATOM 740 N N . CYS A 1 91 ? 8.585 0.450 -3.102 1.00 96.50 91 CYS A N 1
ATOM 741 C CA . CYS A 1 91 ? 7.671 1.052 -4.063 1.00 96.50 91 CYS A CA 1
ATOM 742 C C . CYS A 1 91 ? 8.112 0.707 -5.488 1.00 96.50 91 CYS A C 1
ATOM 744 O O . CYS A 1 91 ? 9.259 0.945 -5.871 1.00 96.50 91 CYS A O 1
ATOM 746 N N . VAL A 1 92 ? 7.219 0.136 -6.293 1.00 95.88 92 VAL A N 1
ATOM 747 C CA . VAL A 1 92 ? 7.445 0.004 -7.735 1.00 95.88 92 VAL A CA 1
ATOM 748 C C . VAL A 1 92 ? 7.002 1.303 -8.389 1.00 95.88 92 VAL A C 1
ATOM 750 O O . VAL A 1 92 ? 5.833 1.655 -8.302 1.00 95.88 92 VAL A O 1
ATOM 753 N N . VAL A 1 93 ? 7.920 1.997 -9.056 1.00 95.31 93 VAL A N 1
ATOM 754 C CA . VAL A 1 93 ? 7.662 3.288 -9.704 1.00 95.31 93 VAL A CA 1
ATOM 755 C C . VAL A 1 93 ? 7.783 3.128 -11.213 1.00 95.31 93 VAL A C 1
ATOM 757 O O . VAL A 1 93 ? 8.788 2.606 -11.705 1.00 95.31 93 VAL A O 1
ATOM 760 N N . GLN A 1 94 ? 6.770 3.589 -11.941 1.00 93.25 94 GLN A N 1
ATOM 761 C CA . GLN A 1 94 ? 6.837 3.831 -13.375 1.00 93.25 94 GLN A CA 1
ATOM 762 C C . GLN A 1 94 ? 7.381 5.234 -13.626 1.00 93.25 94 GLN A C 1
ATOM 764 O O . GLN A 1 94 ? 6.885 6.204 -13.062 1.00 93.25 94 GLN A O 1
ATOM 769 N N . THR A 1 95 ? 8.333 5.342 -14.543 1.00 92.06 95 THR A N 1
ATOM 770 C CA . THR A 1 95 ? 8.795 6.610 -15.102 1.00 92.06 95 THR A CA 1
ATOM 771 C C . THR A 1 95 ? 8.504 6.631 -16.592 1.00 92.06 95 THR A C 1
ATOM 773 O O . THR A 1 95 ? 8.824 5.680 -17.307 1.00 92.06 95 THR A O 1
ATOM 776 N N . SER A 1 96 ? 7.920 7.724 -17.064 1.00 88.56 96 SER A N 1
ATOM 777 C CA . SER A 1 96 ? 7.596 7.960 -18.473 1.00 88.56 96 SER A CA 1
ATOM 778 C C . SER A 1 96 ? 7.904 9.404 -18.851 1.00 88.56 96 SER A C 1
ATOM 780 O O . SER A 1 96 ? 7.929 10.276 -17.986 1.00 88.56 96 SER A O 1
ATOM 782 N N . PHE A 1 97 ? 8.151 9.658 -20.131 1.00 82.25 97 PHE A N 1
ATOM 783 C CA . PHE A 1 97 ? 8.358 11.001 -20.661 1.00 82.25 97 PHE A CA 1
ATOM 784 C C . PHE A 1 97 ? 7.335 11.253 -21.764 1.00 82.25 97 PHE A C 1
ATOM 786 O O . PHE A 1 97 ? 7.327 10.532 -22.756 1.00 82.25 97 PHE A O 1
ATOM 793 N N . ASP A 1 98 ? 6.493 12.271 -21.600 1.00 76.94 98 ASP A N 1
ATOM 794 C CA . ASP A 1 98 ? 5.398 12.582 -22.534 1.00 76.94 98 ASP A CA 1
ATOM 795 C C . ASP A 1 98 ? 5.824 13.532 -23.678 1.00 76.94 98 ASP A C 1
ATOM 797 O O . ASP A 1 98 ? 5.000 14.066 -24.425 1.00 76.94 98 ASP A O 1
ATOM 801 N N . GLY A 1 99 ? 7.129 13.799 -23.798 1.00 78.94 99 GLY A N 1
ATOM 802 C CA . GLY A 1 99 ? 7.685 14.797 -24.713 1.00 78.94 99 GLY A CA 1
ATOM 803 C C . GLY A 1 99 ? 7.886 16.184 -24.092 1.00 78.94 99 GLY A C 1
ATOM 804 O O . GLY A 1 99 ? 8.544 17.023 -24.712 1.00 78.94 99 GLY A O 1
ATOM 805 N N . ARG A 1 100 ? 7.346 16.448 -22.895 1.00 82.31 100 ARG A N 1
ATOM 806 C CA . ARG A 1 100 ? 7.439 17.740 -22.192 1.00 82.31 100 ARG A CA 1
ATOM 807 C C . ARG A 1 100 ? 8.029 17.598 -20.802 1.00 82.31 100 ARG A C 1
ATOM 809 O O . ARG A 1 100 ? 8.893 18.393 -20.436 1.00 82.31 100 ARG A O 1
ATOM 816 N N . GLU A 1 101 ? 7.580 16.605 -20.050 1.00 83.81 101 GLU A N 1
ATOM 817 C CA . GLU A 1 101 ? 7.984 16.399 -18.668 1.00 83.81 101 GLU A CA 1
ATOM 818 C C . GLU A 1 101 ? 8.165 14.922 -18.322 1.00 83.81 101 GLU A C 1
ATOM 820 O O . GLU A 1 101 ? 7.659 14.014 -18.984 1.00 83.81 101 GLU A O 1
ATOM 825 N N . LEU A 1 102 ? 8.963 14.697 -17.279 1.00 85.69 102 LEU A N 1
ATOM 826 C CA . LEU A 1 102 ? 9.115 13.388 -16.672 1.00 85.69 102 LEU A CA 1
ATOM 827 C C . LEU A 1 102 ? 7.924 13.156 -15.743 1.00 85.69 102 LEU A C 1
ATOM 829 O O . LEU A 1 102 ? 7.725 13.908 -14.791 1.00 85.69 102 LEU A O 1
ATOM 833 N N . LEU A 1 103 ? 7.168 12.102 -16.009 1.00 88.25 103 LEU A N 1
ATOM 834 C CA . LEU A 1 103 ? 6.047 11.668 -15.192 1.00 88.25 103 LEU A CA 1
ATOM 835 C C . LEU A 1 103 ? 6.449 10.423 -14.412 1.00 88.25 103 LEU A C 1
ATOM 837 O O . LEU A 1 103 ? 6.882 9.428 -15.004 1.00 88.25 103 LEU A O 1
ATOM 841 N N . GLU A 1 104 ? 6.274 10.478 -13.095 1.00 90.62 104 GLU A N 1
ATOM 842 C CA . GLU A 1 104 ? 6.486 9.344 -12.202 1.00 90.62 104 GLU A CA 1
ATOM 843 C C . GLU A 1 104 ? 5.181 8.940 -11.531 1.00 90.62 104 GLU A C 1
ATOM 845 O O . GLU A 1 104 ? 4.420 9.783 -11.057 1.00 90.62 104 GLU A O 1
ATOM 850 N N . VAL A 1 105 ? 4.920 7.637 -11.516 1.00 89.81 105 VAL A N 1
ATOM 851 C CA . VAL A 1 105 ? 3.739 7.053 -10.888 1.00 89.81 105 VAL A CA 1
ATOM 852 C C . VAL A 1 105 ? 4.175 5.898 -10.011 1.00 89.81 105 VAL A C 1
ATOM 854 O O . VAL A 1 105 ? 4.783 4.939 -10.480 1.00 89.81 105 VAL A O 1
ATOM 857 N N . GLU A 1 106 ? 3.823 5.972 -8.736 1.00 92.75 106 GLU A N 1
ATOM 858 C CA . GLU A 1 106 ? 3.900 4.848 -7.808 1.00 92.75 106 GLU A CA 1
ATOM 859 C C . GLU A 1 106 ? 2.869 3.814 -8.254 1.00 92.75 106 GLU A C 1
ATOM 861 O O . GLU A 1 106 ? 1.673 4.090 -8.243 1.00 92.75 106 GLU A O 1
ATOM 866 N N . GLU A 1 107 ? 3.302 2.640 -8.697 1.00 92.19 107 GLU A N 1
ATOM 867 C CA . GLU A 1 107 ? 2.422 1.568 -9.158 1.00 92.19 107 GLU A CA 1
ATOM 868 C C . GLU A 1 107 ? 1.843 0.802 -7.965 1.00 92.19 107 GLU A C 1
ATOM 870 O O . GLU A 1 107 ? 0.621 0.633 -7.857 1.00 92.19 107 GLU A O 1
ATOM 875 N N . ALA A 1 108 ? 2.717 0.374 -7.048 1.00 92.38 108 ALA A N 1
ATOM 876 C CA . ALA A 1 108 ? 2.360 -0.435 -5.888 1.00 92.38 108 ALA A CA 1
ATOM 877 C C . ALA A 1 108 ? 3.458 -0.454 -4.811 1.00 92.38 108 ALA A C 1
ATOM 879 O O . ALA A 1 108 ? 4.639 -0.273 -5.106 1.00 92.38 108 ALA A O 1
ATOM 880 N N . TYR A 1 109 ? 3.044 -0.773 -3.582 1.00 94.94 109 TYR A N 1
ATOM 881 C CA . TYR A 1 109 ? 3.886 -0.892 -2.393 1.00 94.94 109 TYR A CA 1
ATOM 882 C C . TYR A 1 109 ? 3.938 -2.332 -1.870 1.00 94.94 109 TYR A C 1
ATOM 884 O O . TYR A 1 109 ? 2.941 -3.057 -1.931 1.00 94.94 109 TYR A O 1
ATOM 892 N N . PHE A 1 110 ? 5.094 -2.728 -1.333 1.00 94.69 110 PHE A N 1
ATOM 893 C CA . PHE A 1 110 ? 5.376 -4.079 -0.839 1.00 94.69 110 PHE A CA 1
ATOM 894 C C . PHE A 1 110 ? 6.306 -4.045 0.375 1.00 94.69 110 PHE A C 1
ATOM 896 O O . PHE A 1 110 ? 7.214 -3.221 0.435 1.00 94.69 110 PHE A O 1
ATOM 903 N N . PHE A 1 111 ? 6.142 -4.987 1.304 1.00 95.00 111 PHE A N 1
ATOM 904 C CA . PHE A 1 111 ? 7.038 -5.127 2.464 1.00 95.00 111 PHE A CA 1
ATOM 905 C C . PHE A 1 111 ? 8.146 -6.178 2.267 1.00 95.00 111 PHE A C 1
ATOM 907 O O . PHE A 1 111 ? 8.997 -6.345 3.136 1.00 95.00 111 PHE A O 1
ATOM 914 N N . ASP A 1 112 ? 8.187 -6.857 1.116 1.00 93.06 112 ASP A N 1
ATOM 915 C CA . ASP A 1 112 ? 9.329 -7.664 0.681 1.00 93.06 112 ASP A CA 1
ATOM 916 C C . ASP A 1 112 ? 9.779 -7.298 -0.740 1.00 93.06 112 ASP A C 1
ATOM 918 O O . ASP A 1 112 ? 8.987 -7.053 -1.656 1.00 93.06 112 ASP A O 1
ATOM 922 N N . ALA A 1 113 ? 11.100 -7.286 -0.915 1.00 94.56 113 ALA A N 1
ATOM 923 C CA . ALA A 1 113 ? 11.737 -6.947 -2.176 1.00 94.56 113 ALA A CA 1
ATOM 924 C C . ALA A 1 113 ? 11.393 -7.953 -3.283 1.00 94.56 113 ALA A C 1
ATOM 926 O O . ALA A 1 113 ? 11.199 -7.559 -4.432 1.00 94.56 113 ALA A O 1
ATOM 927 N N . THR A 1 114 ? 11.308 -9.245 -2.960 1.00 95.06 114 THR A N 1
ATOM 928 C CA . THR A 1 114 ? 11.059 -10.320 -3.932 1.00 95.06 114 THR A CA 1
ATOM 929 C C . THR A 1 114 ? 9.749 -10.082 -4.670 1.00 95.06 114 THR A C 1
ATOM 931 O O . THR A 1 114 ? 9.706 -10.121 -5.902 1.00 95.06 114 THR A O 1
ATOM 934 N N . THR A 1 115 ? 8.694 -9.762 -3.926 1.00 93.62 115 THR A N 1
ATOM 935 C CA . THR A 1 115 ? 7.364 -9.488 -4.463 1.00 93.62 115 THR A CA 1
ATOM 936 C C . THR A 1 115 ? 7.347 -8.185 -5.259 1.00 93.62 115 THR A C 1
ATOM 938 O O . THR A 1 115 ? 6.779 -8.156 -6.353 1.00 93.62 115 THR A O 1
ATOM 941 N N . ALA A 1 116 ? 8.042 -7.140 -4.795 1.00 95.56 116 ALA A N 1
ATOM 942 C CA . ALA A 1 116 ? 8.183 -5.891 -5.549 1.00 95.56 116 ALA A CA 1
ATOM 943 C C . ALA A 1 116 ? 8.854 -6.111 -6.918 1.00 95.56 116 ALA A C 1
ATOM 945 O O . ALA A 1 116 ? 8.353 -5.661 -7.952 1.00 95.56 116 ALA A O 1
ATOM 946 N N . PHE A 1 117 ? 9.959 -6.862 -6.962 1.00 96.50 117 PHE A N 1
ATOM 947 C CA . PHE A 1 117 ? 10.656 -7.176 -8.213 1.00 96.50 117 PHE A CA 1
ATOM 948 C C . PHE A 1 117 ? 9.846 -8.108 -9.126 1.00 96.50 117 PHE A C 1
ATOM 950 O O . PHE A 1 117 ? 9.878 -7.946 -10.351 1.00 96.50 117 PHE A O 1
ATOM 957 N N . ALA A 1 118 ? 9.078 -9.045 -8.564 1.00 95.88 118 ALA A N 1
ATOM 958 C CA . ALA A 1 118 ? 8.152 -9.874 -9.335 1.00 95.88 118 ALA A CA 1
ATOM 959 C C . ALA A 1 118 ? 7.033 -9.030 -9.976 1.00 95.88 118 ALA A C 1
ATOM 961 O O . ALA A 1 118 ? 6.704 -9.222 -11.151 1.00 95.88 118 ALA A O 1
ATOM 962 N N . HIS A 1 119 ? 6.497 -8.049 -9.243 1.00 94.38 119 HIS A N 1
ATOM 963 C CA . HIS A 1 119 ? 5.506 -7.106 -9.761 1.00 94.38 119 HIS A CA 1
ATOM 964 C C . HIS A 1 119 ? 6.085 -6.240 -10.887 1.00 94.38 119 HIS A C 1
ATOM 966 O O . HIS A 1 119 ? 5.508 -6.182 -11.973 1.00 94.38 119 HIS A O 1
ATOM 972 N N . LYS A 1 120 ? 7.278 -5.662 -10.683 1.00 96.06 120 LYS A N 1
ATOM 973 C CA . LYS A 1 120 ? 8.025 -4.936 -11.723 1.00 96.06 120 LYS A CA 1
ATOM 974 C C . LYS A 1 120 ? 8.202 -5.777 -12.994 1.00 96.06 120 LYS A C 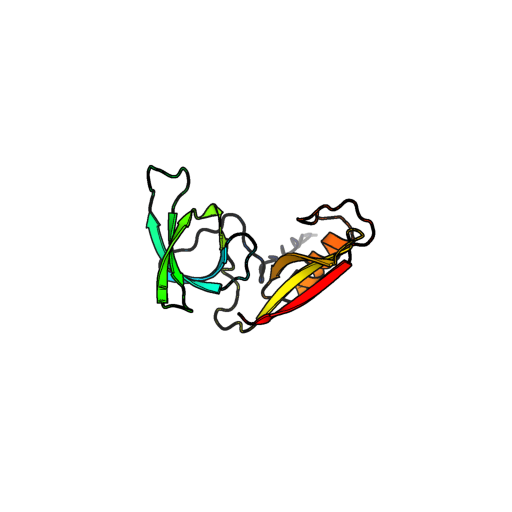1
ATOM 976 O O . LYS A 1 120 ? 7.882 -5.315 -14.084 1.00 96.06 120 LYS A O 1
ATOM 981 N N . THR A 1 121 ? 8.651 -7.024 -12.858 1.00 96.25 121 THR A N 1
ATOM 982 C CA . THR A 1 121 ? 8.852 -7.938 -14.001 1.00 96.25 121 THR A CA 1
ATOM 983 C C . THR A 1 121 ? 7.536 -8.216 -14.741 1.00 96.25 121 THR A C 1
ATOM 985 O O . THR A 1 121 ? 7.501 -8.324 -15.969 1.00 96.25 121 THR A O 1
ATOM 988 N N . SER A 1 122 ? 6.426 -8.304 -14.006 1.00 94.75 122 SER A N 1
ATOM 989 C CA . SER A 1 122 ? 5.091 -8.515 -14.578 1.00 94.75 122 SER A CA 1
ATOM 990 C C . SER A 1 122 ? 4.585 -7.286 -15.350 1.00 94.75 122 SER A C 1
ATOM 992 O O . SER A 1 122 ? 3.922 -7.452 -16.374 1.00 94.75 122 SER A O 1
ATOM 994 N N . LEU A 1 123 ? 4.925 -6.069 -14.907 1.00 92.81 123 LEU A N 1
ATOM 995 C CA . LEU A 1 123 ? 4.664 -4.823 -15.645 1.00 92.81 123 LEU A CA 1
ATOM 996 C C . LEU A 1 123 ? 5.515 -4.736 -16.919 1.00 92.81 123 LEU A C 1
ATOM 998 O O . LEU A 1 123 ? 4.990 -4.474 -18.001 1.00 92.81 123 LEU A O 1
ATOM 1002 N N . GLU A 1 124 ? 6.817 -5.012 -16.812 1.00 92.62 124 GLU A N 1
ATOM 1003 C CA . GLU A 1 124 ? 7.761 -4.966 -17.940 1.00 92.62 124 GLU A CA 1
ATOM 1004 C C . GLU A 1 124 ? 7.412 -5.972 -19.042 1.00 92.62 124 GLU A C 1
ATOM 1006 O O . GLU A 1 124 ? 7.552 -5.677 -20.227 1.00 92.62 124 GLU A O 1
ATOM 1011 N N . SER A 1 125 ? 6.916 -7.151 -18.661 1.00 92.12 125 SER A N 1
ATOM 1012 C CA . SER A 1 125 ? 6.459 -8.184 -19.600 1.00 92.12 125 SER A CA 1
ATOM 1013 C C . SER A 1 125 ? 5.040 -7.961 -20.135 1.00 92.12 125 SER A C 1
ATOM 1015 O O . SER A 1 125 ? 4.620 -8.668 -21.050 1.00 92.12 125 SER A O 1
ATOM 1017 N N . GLY A 1 126 ? 4.289 -7.001 -19.582 1.00 89.94 126 GLY A N 1
ATOM 1018 C CA . GLY A 1 126 ? 2.898 -6.732 -19.952 1.00 89.94 126 GLY A CA 1
ATOM 1019 C C . GLY A 1 126 ? 1.889 -7.776 -19.457 1.00 89.94 126 GLY A C 1
ATOM 1020 O O . GLY A 1 126 ? 0.744 -7.766 -19.907 1.00 89.94 126 GLY A O 1
ATOM 1021 N N . VAL A 1 127 ? 2.286 -8.668 -18.540 1.00 92.44 127 VAL A N 1
ATOM 1022 C CA . VAL A 1 127 ? 1.378 -9.626 -17.880 1.00 92.44 127 VAL A CA 1
ATOM 1023 C C . VAL A 1 127 ? 0.319 -8.886 -17.067 1.00 92.44 127 VAL A C 1
ATOM 1025 O O . VAL A 1 127 ? -0.845 -9.286 -17.043 1.00 92.44 127 VAL A O 1
ATOM 1028 N N . ILE A 1 128 ? 0.721 -7.786 -16.431 1.00 90.56 128 ILE A N 1
ATOM 1029 C CA . ILE A 1 128 ? -0.182 -6.847 -15.772 1.00 90.56 128 ILE A CA 1
ATOM 1030 C C . ILE A 1 128 ? -0.078 -5.475 -16.429 1.00 90.56 128 ILE A C 1
ATOM 1032 O O . ILE A 1 128 ? 0.960 -5.098 -16.974 1.00 90.56 128 ILE A O 1
ATOM 1036 N N . LYS A 1 129 ? -1.184 -4.731 -16.392 1.00 89.00 129 LYS A N 1
ATOM 1037 C CA . LYS A 1 129 ? -1.229 -3.360 -16.898 1.00 89.00 129 LYS A CA 1
ATOM 1038 C C . LYS A 1 129 ? -0.702 -2.398 -15.840 1.00 89.00 129 LYS A C 1
ATOM 1040 O O . LYS A 1 129 ? -1.035 -2.547 -14.667 1.00 89.00 129 LYS A O 1
ATOM 1045 N N . SER A 1 130 ? 0.059 -1.404 -16.289 1.00 87.69 130 SER A N 1
ATOM 1046 C CA . SER A 1 130 ? 0.351 -0.217 -15.486 1.00 87.69 130 SER A CA 1
ATOM 1047 C C . SER A 1 130 ? -0.945 0.526 -15.165 1.00 87.69 130 SER A C 1
ATOM 1049 O O . SER A 1 130 ? -1.903 0.510 -15.947 1.00 87.69 130 SER A O 1
ATOM 1051 N N . ARG A 1 131 ? -0.963 1.200 -14.016 1.00 82.19 131 ARG A N 1
ATOM 1052 C CA . ARG A 1 131 ? -2.038 2.117 -13.632 1.00 82.19 131 ARG A CA 1
ATOM 1053 C C . ARG A 1 131 ? -2.136 3.329 -14.543 1.00 82.19 131 ARG A C 1
ATOM 1055 O O . ARG A 1 131 ? -3.228 3.873 -14.702 1.00 82.19 131 ARG A O 1
ATOM 1062 N N . LEU A 1 132 ? -1.018 3.746 -15.123 1.00 79.75 132 LEU A N 1
ATOM 1063 C CA . LEU A 1 132 ? -0.966 4.824 -16.087 1.00 79.75 132 LEU A CA 1
ATOM 1064 C C . LEU A 1 132 ? -0.544 4.257 -17.447 1.00 79.75 132 LEU A C 1
ATOM 1066 O O . LEU A 1 132 ? 0.636 4.203 -17.793 1.00 79.75 132 LEU A O 1
ATOM 1070 N N . ASP A 1 133 ? -1.544 3.848 -18.229 1.00 70.62 133 ASP A N 1
ATOM 1071 C CA . ASP A 1 133 ? -1.356 3.395 -19.609 1.00 70.62 133 ASP A CA 1
ATOM 1072 C C . ASP A 1 133 ? -1.189 4.603 -20.543 1.00 70.62 133 ASP A C 1
ATOM 1074 O O . ASP A 1 133 ? -2.067 4.944 -21.335 1.00 70.62 133 ASP A O 1
ATOM 1078 N N . LEU A 1 134 ? -0.053 5.293 -20.419 1.00 66.69 134 LEU A N 1
ATOM 1079 C CA . LEU A 1 134 ? 0.421 6.159 -21.490 1.00 66.69 134 LEU A CA 1
ATOM 1080 C C . LEU A 1 134 ? 0.876 5.236 -22.617 1.00 66.69 134 LEU A C 1
ATOM 1082 O O . LEU A 1 134 ? 1.709 4.354 -22.407 1.00 66.69 134 LEU A O 1
ATOM 1086 N N . HIS A 1 135 ? 0.344 5.432 -23.821 1.00 60.59 135 HIS A N 1
ATOM 1087 C CA . HIS A 1 135 ? 0.719 4.673 -25.020 1.00 60.59 135 HIS A CA 1
ATOM 1088 C C . HIS A 1 135 ? 2.182 4.889 -25.466 1.00 60.59 135 HIS A C 1
ATOM 1090 O O . HIS A 1 135 ? 2.565 4.468 -26.562 1.00 60.59 135 HIS A O 1
ATOM 1096 N N . ASP A 1 136 ? 3.001 5.526 -24.630 1.00 61.78 136 ASP A N 1
ATOM 1097 C CA . ASP A 1 136 ? 4.405 5.780 -24.877 1.00 61.78 136 ASP A CA 1
ATOM 1098 C C . ASP A 1 136 ? 5.241 4.523 -24.655 1.00 61.78 136 ASP A C 1
ATOM 1100 O O . ASP A 1 136 ? 5.154 3.815 -23.648 1.00 61.78 136 ASP A O 1
ATOM 1104 N N . LYS A 1 137 ? 6.088 4.245 -25.645 1.00 62.72 137 LYS A N 1
ATOM 1105 C CA . LYS A 1 137 ? 6.998 3.095 -25.655 1.00 62.72 137 LYS A CA 1
ATOM 1106 C C . LYS A 1 137 ? 8.187 3.267 -24.705 1.00 62.72 137 LYS A C 1
ATOM 1108 O O . LYS A 1 137 ? 8.895 2.294 -24.468 1.00 62.72 137 LYS A O 1
ATOM 1113 N N . ASP A 1 138 ? 8.360 4.460 -24.139 1.00 74.00 138 ASP A N 1
ATOM 1114 C CA . ASP A 1 138 ? 9.533 4.857 -23.354 1.00 74.00 138 ASP A CA 1
ATOM 1115 C C . ASP A 1 138 ? 9.277 4.813 -21.838 1.00 74.00 138 ASP A C 1
ATOM 1117 O O . ASP A 1 138 ? 9.855 5.580 -21.067 1.00 74.00 138 ASP A O 1
ATOM 1121 N N . ARG A 1 139 ? 8.397 3.911 -21.384 1.00 85.75 139 ARG A N 1
ATOM 1122 C CA . ARG A 1 139 ? 8.204 3.677 -19.949 1.00 85.75 139 ARG A CA 1
ATOM 1123 C C . ARG A 1 139 ? 9.287 2.766 -19.386 1.00 85.75 139 ARG A C 1
ATOM 1125 O O . ARG A 1 139 ? 9.631 1.736 -19.966 1.00 85.75 139 ARG A O 1
ATOM 1132 N N . THR A 1 140 ? 9.780 3.125 -18.212 1.00 91.94 140 THR A N 1
ATOM 1133 C CA . THR A 1 140 ? 10.712 2.315 -17.426 1.00 91.94 140 THR A CA 1
ATOM 1134 C C . THR A 1 140 ? 10.143 2.092 -16.038 1.00 91.94 140 THR A C 1
ATOM 1136 O O . THR A 1 140 ? 9.353 2.895 -15.545 1.00 91.94 140 THR A O 1
ATOM 1139 N N . PHE A 1 141 ? 10.536 0.991 -15.409 1.00 94.81 141 PHE A N 1
ATOM 1140 C CA . PHE A 1 141 ? 10.104 0.656 -14.061 1.00 94.81 141 PHE A CA 1
ATOM 1141 C C . PHE A 1 141 ? 11.320 0.505 -13.159 1.00 94.81 141 PHE A C 1
ATOM 1143 O O . PHE A 1 141 ? 12.339 -0.067 -13.556 1.00 94.81 141 PHE A O 1
ATOM 1150 N N . ARG A 1 142 ? 11.208 0.968 -11.918 1.00 96.56 142 ARG A N 1
ATOM 1151 C CA . ARG A 1 142 ? 12.223 0.764 -10.880 1.00 96.56 142 ARG A CA 1
ATOM 1152 C C . ARG A 1 142 ? 11.580 0.349 -9.567 1.00 96.56 142 ARG A C 1
ATOM 1154 O O . ARG A 1 142 ? 10.394 0.574 -9.358 1.00 96.56 142 ARG A O 1
ATOM 1161 N N . VAL A 1 143 ? 12.384 -0.238 -8.688 1.00 97.44 143 VAL A N 1
ATOM 1162 C CA . VAL A 1 143 ? 12.018 -0.431 -7.283 1.00 97.44 143 VAL A CA 1
ATOM 1163 C C . VAL A 1 143 ? 12.757 0.625 -6.470 1.00 97.44 143 VAL A C 1
ATOM 1165 O O . VAL A 1 143 ? 13.983 0.711 -6.540 1.00 97.44 143 VAL A O 1
ATOM 1168 N N . GLN A 1 144 ? 12.006 1.432 -5.735 1.00 97.25 144 GLN A N 1
ATOM 1169 C CA . GLN A 1 144 ? 12.484 2.415 -4.774 1.00 97.25 144 GLN A CA 1
ATOM 1170 C C . GLN A 1 144 ? 12.263 1.880 -3.356 1.00 97.25 144 GLN A C 1
ATOM 1172 O O . GLN A 1 144 ? 11.325 1.123 -3.115 1.00 97.25 144 GLN A O 1
ATOM 1177 N N . VAL A 1 145 ? 13.139 2.252 -2.426 1.00 96.88 145 VAL A N 1
ATOM 1178 C CA . VAL A 1 145 ? 12.980 1.950 -0.999 1.00 96.88 145 VAL A CA 1
ATOM 1179 C C . VAL A 1 145 ? 12.623 3.246 -0.291 1.00 96.88 145 VAL A C 1
ATOM 1181 O O . VAL A 1 145 ? 13.320 4.245 -0.462 1.00 96.88 145 VAL A O 1
ATOM 1184 N N . GLU A 1 146 ? 11.557 3.222 0.495 1.00 95.69 146 GLU A N 1
ATOM 1185 C CA . GLU A 1 146 ? 11.043 4.381 1.223 1.00 95.69 146 GLU A CA 1
ATOM 1186 C C . GLU A 1 146 ? 10.911 4.047 2.702 1.00 95.69 146 GLU A C 1
ATOM 1188 O O . GLU A 1 146 ? 10.643 2.899 3.053 1.00 95.69 146 GLU A O 1
ATOM 1193 N N . MET A 1 147 ? 11.109 5.040 3.566 1.00 93.94 147 MET A N 1
ATOM 1194 C CA . MET A 1 147 ? 10.835 4.893 4.995 1.00 93.94 147 MET A CA 1
ATOM 1195 C C . MET A 1 147 ? 9.338 4.997 5.262 1.00 93.94 147 MET A C 1
ATOM 1197 O O . MET A 1 147 ? 8.685 5.836 4.645 1.00 93.94 147 MET A O 1
ATOM 1201 N N . VAL A 1 148 ? 8.837 4.188 6.195 1.00 89.88 148 VAL A N 1
ATOM 1202 C CA . VAL A 1 148 ? 7.445 4.222 6.682 1.00 89.88 148 VAL A CA 1
ATOM 1203 C C . VAL A 1 148 ? 7.346 4.716 8.119 1.00 89.88 148 VAL A C 1
ATOM 1205 O O . VAL A 1 148 ? 8.359 4.618 8.851 1.00 89.88 148 VAL A O 1
#

Sequence (148 aa):
MWTNQMRPFRTEISMSAHIPDYRPPVGQTLFMGHMNDQPYLVSVTGYHHDPRFTKEQIEFTACNDGQTHSSSIDLFKFYPDAPIDSQFVFCVVQTSFDGRELLEVEEAYFFDATTAFAHKTSLESGVIKSRLDLHDKDRTFRVQVEMV

Foldseek 3Di:
DDDPPDDPPPPPPDDWFFDPPDDDDQQDWFWKDQQLHDTFIKHWHDWDDDPVDPAIKTWIQTPVPRDIDIDGPVRMTTGSRADNPQFKKKWKKKWDDPPPDIDIDGQGITNDPVVSVVVQVCCVVVVDDGPDPDVDPGMDIDIDMDTD

Organism: Pseudomonas fluorescens (strain SBW25) (NCBI:txid216595)

Radius of gyration: 18.85 Å; chains: 1; bounding box: 40×69×44 Å

pLDDT: mean 85.65, std 16.84, range [35.62, 97.88]

Secondary structure (DSSP, 8-state):
--------------SSS--TT--PPTT-EEEEEETTSPPEEEEEEEEE--TT-SSPEEEEEETTT--EEEEEGGGEEEETTS-TT--EEEEEEEEEE-SSSEEEEEEEEESSHHHHHHHHHHHHTTSS--SS----TT-EEEEEEEE-